Protein AF-A0A0F9ET51-F1 (afdb_monomer)

Mean predicted aligned error: 3.71 Å

Foldseek 3Di:
DEEEEEDALTQLPDCVNLVVQVVQLVDPVYAYEYAYQDDPVVCCVRCVVRHVCVSHHYHHLQVVQVVDPVWDWDQDPNHTATDPVSSLLVRVVVCQVVVHQEYEDQDPSNVVSNPPGNYHYDHDDRPPGDDDDRD

Solvent-accessible surface area (backbone atoms only — not comparable to full-atom values): 7832 Å² total; per-residue (Å²): 90,31,40,35,33,23,44,71,52,30,46,80,64,37,66,67,52,40,58,47,48,66,54,42,64,74,36,92,70,39,49,43,33,40,50,31,71,50,48,69,73,56,45,46,75,72,42,45,91,75,43,70,66,87,70,36,48,78,44,29,46,49,57,55,43,64,70,36,93,91,48,68,69,46,76,56,97,87,40,85,41,58,57,64,67,62,59,51,35,41,62,40,52,52,32,59,75,72,57,29,48,35,35,41,35,44,56,76,76,42,57,70,52,33,77,87,51,88,38,42,74,44,75,38,89,47,94,82,59,80,82,80,78,88,130

pLDDT: mean 91.85, std 8.86, range [45.38, 98.56]

Secondary structure (DSSP, 8-state):
-EEEE-IIIIITT-HHHHHHHHHHTT-TT-EEEEEESS-HHHHHHHHTTTS-TTSSEEEEHHHHHHT-TT---EEETTEEE--HHHHHHHHHHHHHHHT-SEEEE--TTGGGGGTTSSSEEEE---TT-------

Radius of gyration: 14.31 Å; Cα contacts (8 Å, |Δi|>4): 218; chains: 1; bounding box: 36×35×40 Å

Structure (mmCIF, N/CA/C/O backbone):
data_AF-A0A0F9ET51-F1
#
_entry.id   AF-A0A0F9ET51-F1
#
loop_
_atom_site.group_PDB
_atom_site.id
_atom_site.type_symbol
_atom_site.label_atom_id
_atom_site.label_alt_id
_atom_site.label_comp_id
_atom_site.label_asym_id
_atom_site.label_entity_id
_atom_site.label_seq_id
_atom_site.pdbx_PDB_ins_code
_atom_site.Cartn_x
_atom_site.Cartn_y
_atom_site.Cartn_z
_atom_site.occupancy
_atom_site.B_iso_or_equiv
_atom_site.auth_seq_id
_atom_site.auth_comp_id
_atom_site.auth_asym_id
_atom_site.auth_atom_id
_atom_site.pdbx_PDB_model_num
ATOM 1 N N . MET A 1 1 ? -7.352 -5.981 14.606 1.00 95.00 1 MET A N 1
ATOM 2 C CA . MET A 1 1 ? -7.645 -6.124 13.156 1.00 95.00 1 MET A CA 1
ATOM 3 C C . MET A 1 1 ? -6.640 -5.286 12.382 1.00 95.00 1 MET A C 1
ATOM 5 O O . MET A 1 1 ? -6.290 -4.223 12.873 1.00 95.00 1 MET A O 1
ATOM 9 N N . LYS A 1 2 ? -6.173 -5.727 11.214 1.00 98.50 2 LYS A N 1
ATOM 10 C CA . LYS A 1 2 ? -5.223 -4.997 10.367 1.00 98.50 2 LYS A CA 1
ATOM 11 C C . LYS A 1 2 ? -5.807 -4.712 8.990 1.00 98.50 2 LYS A C 1
ATOM 13 O O . LYS A 1 2 ? -6.189 -5.639 8.277 1.00 98.50 2 LYS A O 1
ATOM 18 N N . VAL A 1 3 ? -5.860 -3.444 8.595 1.00 98.44 3 VAL A N 1
ATOM 19 C CA . VAL A 1 3 ? -6.507 -3.024 7.342 1.00 98.44 3 VAL A CA 1
ATOM 20 C C . VAL A 1 3 ? -5.544 -2.218 6.482 1.00 98.44 3 VAL A C 1
ATOM 22 O O . VAL A 1 3 ? -4.936 -1.258 6.947 1.00 98.44 3 VAL A O 1
ATOM 25 N N . GLY A 1 4 ? -5.423 -2.608 5.217 1.00 98.31 4 GLY A N 1
ATOM 26 C CA . GLY A 1 4 ? -4.611 -1.951 4.204 1.00 98.31 4 GLY A CA 1
ATOM 27 C C . GLY A 1 4 ? -5.438 -1.109 3.234 1.00 98.31 4 GLY A C 1
ATOM 28 O O . GLY A 1 4 ? -6.516 -1.519 2.796 1.00 98.31 4 GLY A O 1
ATOM 29 N N . PHE A 1 5 ? -4.889 0.033 2.830 1.00 98.25 5 PHE A N 1
ATOM 30 C CA . PHE A 1 5 ? -5.462 0.915 1.815 1.00 98.25 5 PHE A CA 1
ATOM 31 C C . PHE A 1 5 ? -4.422 1.304 0.768 1.00 98.25 5 PHE A C 1
ATOM 33 O O . PHE A 1 5 ? -3.336 1.780 1.107 1.00 98.25 5 PHE A O 1
ATOM 40 N N . ASP A 1 6 ? -4.765 1.153 -0.509 1.00 96.81 6 ASP A N 1
ATOM 41 C CA . ASP A 1 6 ? -4.027 1.803 -1.588 1.00 96.81 6 ASP A CA 1
ATOM 42 C C . ASP A 1 6 ? -4.310 3.310 -1.641 1.00 96.81 6 ASP A C 1
ATOM 44 O O . ASP A 1 6 ? -5.320 3.799 -1.137 1.00 96.81 6 ASP A O 1
ATOM 48 N N . ILE A 1 7 ? -3.418 4.068 -2.278 1.00 95.12 7 ILE A N 1
ATOM 49 C CA . ILE A 1 7 ? -3.625 5.503 -2.490 1.00 95.12 7 ILE A CA 1
ATOM 50 C C . ILE A 1 7 ? -4.411 5.752 -3.775 1.00 95.12 7 ILE A C 1
ATOM 52 O O . ILE A 1 7 ? -5.436 6.437 -3.738 1.00 95.12 7 ILE A O 1
ATOM 56 N N . HIS A 1 8 ? -3.921 5.243 -4.907 1.00 91.56 8 HIS A N 1
ATOM 57 C CA . HIS A 1 8 ? -4.416 5.626 -6.223 1.00 91.56 8 HIS A CA 1
ATOM 58 C C . HIS A 1 8 ? -5.704 4.897 -6.569 1.00 91.56 8 HIS A C 1
ATOM 60 O O . HIS A 1 8 ? -5.761 3.679 -6.614 1.00 91.56 8 HIS A O 1
ATOM 66 N N . GLY A 1 9 ? -6.762 5.653 -6.848 1.00 90.44 9 GLY A N 1
ATOM 67 C CA . GLY A 1 9 ? -8.050 5.032 -7.148 1.00 90.44 9 GLY A CA 1
ATOM 68 C C . GLY A 1 9 ? -8.791 4.528 -5.910 1.00 90.44 9 GLY A C 1
ATOM 69 O O . GLY A 1 9 ? -9.872 3.961 -6.060 1.00 90.44 9 GLY A O 1
ATOM 70 N N . VAL A 1 10 ? -8.254 4.777 -4.707 1.00 95.00 10 VAL A N 1
ATOM 71 C CA . VAL A 1 10 ? -8.865 4.428 -3.417 1.00 95.00 10 VAL A CA 1
ATOM 72 C C . VAL A 1 10 ? -8.920 5.667 -2.520 1.00 95.00 10 VAL A C 1
ATOM 74 O O . VAL A 1 10 ? -9.901 6.409 -2.616 1.00 95.00 10 VAL A O 1
ATOM 77 N N . ILE A 1 11 ? -7.892 5.946 -1.703 1.00 95.00 11 ILE A N 1
ATOM 78 C CA . ILE A 1 11 ? -7.892 7.087 -0.764 1.00 95.00 11 ILE A CA 1
ATOM 79 C C . ILE A 1 11 ? -8.023 8.413 -1.514 1.00 95.00 11 ILE A C 1
ATOM 81 O O . ILE A 1 11 ? -8.808 9.272 -1.121 1.00 95.00 11 ILE A O 1
ATOM 85 N N . ASP A 1 12 ? -7.281 8.587 -2.609 1.00 93.31 12 ASP A N 1
ATOM 86 C CA . ASP A 1 12 ? -7.264 9.849 -3.358 1.00 93.31 12 ASP A CA 1
ATOM 87 C C . ASP A 1 12 ? -8.489 10.055 -4.265 1.00 93.31 12 ASP A C 1
ATOM 89 O O . ASP A 1 12 ? -8.607 11.093 -4.915 1.00 93.31 12 ASP A O 1
ATOM 93 N N . THR A 1 13 ? -9.391 9.072 -4.318 1.00 93.12 13 THR A N 1
ATOM 94 C CA . THR A 1 13 ? -10.518 9.049 -5.255 1.00 93.12 13 THR A CA 1
ATOM 95 C C . THR A 1 13 ? -11.870 9.036 -4.550 1.00 93.12 13 THR A C 1
ATOM 97 O O . THR A 1 13 ? -12.773 9.760 -4.969 1.00 93.12 13 THR A O 1
ATOM 100 N N . PHE A 1 14 ? -12.039 8.243 -3.487 1.00 93.62 14 PHE A N 1
ATOM 101 C CA . PHE A 1 14 ? -13.327 8.112 -2.806 1.00 93.62 14 PHE A CA 1
ATOM 102 C C . PHE A 1 14 ? -13.238 8.556 -1.345 1.00 93.62 14 PHE A C 1
ATOM 104 O O . PHE A 1 14 ? -12.577 7.918 -0.527 1.00 93.62 14 PHE A O 1
ATOM 111 N N . GLY A 1 15 ? -13.997 9.603 -1.000 1.00 93.94 15 GLY A N 1
ATOM 112 C CA . GLY A 1 15 ? -14.047 10.164 0.357 1.00 93.94 15 GLY A CA 1
ATOM 113 C C . GLY A 1 15 ? -14.435 9.156 1.443 1.00 93.94 15 GLY A C 1
ATOM 114 O O . GLY A 1 15 ? -13.959 9.251 2.565 1.00 93.94 15 GLY A O 1
ATOM 115 N N . ILE A 1 16 ? -15.205 8.117 1.102 1.00 95.12 16 ILE A N 1
ATOM 116 C CA . ILE A 1 16 ? -15.589 7.077 2.066 1.00 95.12 16 ILE A CA 1
ATOM 117 C C . ILE A 1 16 ? -14.384 6.342 2.670 1.00 95.12 16 ILE A C 1
ATOM 119 O O . ILE A 1 16 ? -14.419 5.997 3.847 1.00 95.12 16 ILE A O 1
ATOM 123 N N . PHE A 1 17 ? -13.309 6.122 1.903 1.00 96.12 17 PHE A N 1
ATOM 124 C CA . PHE A 1 17 ? -12.103 5.482 2.436 1.00 96.12 17 PHE A CA 1
ATOM 125 C C . PHE A 1 17 ? -11.344 6.420 3.370 1.00 96.12 17 PHE A C 1
ATOM 127 O O . PHE A 1 17 ? -10.804 5.967 4.371 1.00 96.12 17 PHE A O 1
ATOM 134 N N . GLN A 1 18 ? -11.376 7.723 3.095 1.00 94.44 18 GLN A N 1
ATOM 135 C CA . GLN A 1 18 ? -10.797 8.753 3.957 1.00 94.44 18 GLN A CA 1
ATOM 136 C C . GLN A 1 18 ? -11.532 8.790 5.304 1.00 94.44 18 GLN A C 1
ATOM 138 O O . GLN A 1 18 ? -10.910 8.672 6.357 1.00 94.44 18 GLN A O 1
ATOM 143 N N . ASP A 1 19 ? -12.867 8.854 5.267 1.00 94.88 19 ASP A N 1
ATOM 144 C CA . ASP A 1 19 ? -13.721 8.842 6.460 1.00 94.88 19 ASP A CA 1
ATOM 145 C C . ASP A 1 19 ? -13.566 7.548 7.263 1.00 94.88 19 ASP A C 1
ATOM 147 O O . ASP A 1 19 ? -13.568 7.565 8.495 1.00 94.88 19 ASP A O 1
ATOM 151 N N . MET A 1 20 ? -13.449 6.412 6.571 1.00 95.38 20 MET A N 1
ATOM 152 C CA . MET A 1 20 ? -13.260 5.115 7.208 1.00 95.38 20 MET A CA 1
ATOM 153 C C . MET A 1 20 ? -11.893 5.024 7.888 1.00 95.38 20 MET A C 1
ATOM 155 O O . MET A 1 20 ? -11.836 4.646 9.055 1.00 95.38 20 MET A O 1
ATOM 159 N N . MET A 1 21 ? -10.816 5.429 7.209 1.00 95.69 21 MET A N 1
ATOM 160 C CA . MET A 1 21 ? -9.475 5.469 7.796 1.00 95.69 21 MET A CA 1
ATOM 161 C C . MET A 1 21 ? -9.429 6.379 9.019 1.00 95.69 21 MET A C 1
ATOM 163 O O . MET A 1 21 ? -8.977 5.945 10.071 1.00 95.69 21 MET A O 1
ATOM 167 N N . ASN A 1 22 ? -9.965 7.598 8.919 1.00 92.81 22 ASN A N 1
ATOM 168 C CA . ASN A 1 22 ? -9.961 8.557 10.024 1.00 92.81 22 ASN A CA 1
ATOM 169 C C . ASN A 1 22 ? -10.748 8.070 11.249 1.00 92.81 22 ASN A C 1
ATOM 171 O O . ASN A 1 22 ? -10.449 8.482 12.362 1.00 92.81 22 ASN A O 1
ATOM 175 N N . LYS A 1 23 ? -11.734 7.183 11.073 1.00 94.81 23 LYS A N 1
ATOM 176 C CA . LYS A 1 23 ? -12.402 6.514 12.198 1.00 94.81 23 LYS A CA 1
ATOM 177 C C . LYS A 1 23 ? -11.584 5.352 12.753 1.00 94.81 23 LYS A C 1
ATOM 179 O O . LYS A 1 23 ? -11.530 5.189 13.962 1.00 94.81 23 LYS A O 1
ATOM 184 N N . MET A 1 24 ? -10.974 4.550 11.880 1.00 95.94 24 MET A N 1
ATOM 185 C CA . MET A 1 24 ? -10.190 3.374 12.273 1.00 95.94 24 MET A CA 1
ATOM 186 C C . MET A 1 24 ? -8.916 3.740 13.038 1.00 95.94 24 MET A C 1
ATOM 188 O O . MET A 1 24 ? -8.555 3.025 13.957 1.00 95.94 24 MET A O 1
ATOM 192 N N . ILE A 1 25 ? -8.254 4.851 12.702 1.00 94.81 25 ILE A N 1
ATOM 193 C CA . ILE A 1 25 ? -7.020 5.285 13.389 1.00 94.81 25 ILE A CA 1
ATOM 194 C C . ILE A 1 25 ? -7.239 5.767 14.831 1.00 94.81 25 ILE A C 1
ATOM 196 O O . ILE A 1 25 ? -6.265 5.998 15.540 1.00 94.81 25 ILE A O 1
ATOM 200 N N . GLU A 1 26 ? -8.489 5.973 15.250 1.00 94.31 26 GLU A N 1
ATOM 201 C CA . GLU A 1 26 ? -8.835 6.336 16.631 1.00 94.31 26 GLU A CA 1
ATOM 202 C C . GLU A 1 26 ? -9.208 5.104 17.478 1.00 94.31 26 GLU A C 1
ATOM 204 O O . GLU A 1 26 ? -9.537 5.248 18.654 1.00 94.31 26 GLU A O 1
ATOM 209 N N . ASP A 1 27 ? -9.188 3.904 16.888 1.00 95.31 27 ASP A N 1
ATOM 210 C CA . ASP A 1 27 ? -9.471 2.634 17.556 1.00 95.31 27 ASP A CA 1
ATOM 211 C C . ASP A 1 27 ? -8.161 1.873 17.808 1.00 95.31 27 ASP A C 1
ATOM 213 O O . ASP A 1 27 ? -7.511 1.405 16.872 1.00 95.31 27 ASP A O 1
ATOM 217 N N . ASP A 1 28 ? -7.780 1.736 19.081 1.00 92.94 28 ASP A N 1
ATOM 218 C CA . ASP A 1 28 ? -6.526 1.093 19.498 1.00 92.94 28 ASP A CA 1
ATOM 219 C C . ASP A 1 28 ? -6.453 -0.406 19.127 1.00 92.94 28 ASP A C 1
ATOM 221 O O . ASP A 1 28 ? -5.360 -0.976 19.072 1.00 92.94 28 ASP A O 1
ATOM 225 N N . ASP A 1 29 ? -7.589 -1.052 18.835 1.00 96.19 29 ASP A N 1
ATOM 226 C CA . ASP A 1 29 ? -7.649 -2.457 18.413 1.00 96.19 29 ASP A CA 1
ATOM 227 C C . ASP A 1 29 ? -7.511 -2.630 16.879 1.00 96.19 29 ASP A C 1
ATOM 229 O O . ASP A 1 29 ? -7.536 -3.762 16.353 1.00 96.19 29 ASP A O 1
ATOM 233 N N . VAL A 1 30 ? -7.349 -1.526 16.135 1.00 97.38 30 VAL A N 1
ATOM 234 C CA . VAL A 1 30 ? -7.233 -1.502 14.670 1.00 97.38 30 VAL A CA 1
ATOM 235 C C . VAL A 1 30 ? -5.894 -0.913 14.216 1.00 97.38 30 VAL A C 1
ATOM 237 O O . VAL A 1 30 ? -5.590 0.258 14.405 1.00 97.38 30 VAL A O 1
ATOM 240 N N . GLU A 1 31 ? -5.097 -1.718 13.512 1.00 98.19 31 GLU A N 1
ATOM 241 C CA . GLU A 1 31 ? -3.859 -1.273 12.866 1.00 98.19 31 GLU A CA 1
ATOM 242 C C . GLU A 1 31 ? -4.151 -0.895 11.405 1.00 98.19 31 GLU A C 1
ATOM 244 O O . GLU A 1 31 ? -4.582 -1.730 10.603 1.00 98.19 31 GLU A O 1
ATOM 249 N N . VAL A 1 32 ? -3.921 0.368 11.041 1.00 98.12 32 VAL A N 1
ATOM 250 C CA . VAL A 1 32 ? -4.150 0.872 9.678 1.00 98.12 32 VAL A CA 1
ATOM 251 C C . VAL A 1 32 ? -2.832 0.972 8.916 1.00 98.12 32 VAL A C 1
ATOM 253 O O . VAL A 1 32 ? -1.856 1.555 9.395 1.00 98.12 32 VAL A O 1
ATOM 256 N N . HIS A 1 33 ? -2.821 0.437 7.697 1.00 98.44 33 HIS A N 1
ATOM 257 C CA . HIS A 1 33 ? -1.692 0.477 6.778 1.00 98.44 33 HIS A CA 1
ATOM 258 C C . HIS A 1 33 ? -2.073 1.203 5.489 1.00 98.44 33 HIS A C 1
ATOM 260 O O . HIS A 1 33 ? -3.115 0.947 4.889 1.00 98.44 33 HIS A O 1
ATOM 266 N N . VAL A 1 34 ? -1.181 2.060 5.010 1.00 98.12 34 VAL A N 1
ATOM 267 C CA . VAL A 1 34 ? -1.212 2.586 3.644 1.00 98.12 34 VAL A CA 1
ATOM 268 C C . VAL A 1 34 ? -0.167 1.836 2.830 1.00 98.12 34 VAL A C 1
ATOM 270 O O . VAL A 1 34 ? 1.011 1.831 3.181 1.00 98.12 34 VAL A O 1
ATOM 273 N N . ILE A 1 35 ? -0.598 1.187 1.753 1.00 97.94 35 ILE A N 1
ATOM 274 C CA . ILE A 1 35 ? 0.215 0.262 0.958 1.00 97.94 35 ILE A CA 1
ATOM 275 C C . ILE A 1 35 ? 0.170 0.740 -0.491 1.00 97.94 35 ILE A C 1
ATOM 277 O O . ILE A 1 35 ? -0.827 0.536 -1.180 1.00 97.94 35 ILE A O 1
ATOM 281 N N . SER A 1 36 ? 1.239 1.376 -0.968 1.00 95.50 36 SER A N 1
ATOM 282 C CA . SER A 1 36 ? 1.245 2.114 -2.238 1.00 95.50 36 SER A CA 1
ATOM 283 C C . SER A 1 36 ? 2.514 1.882 -3.053 1.00 95.50 36 SER A C 1
ATOM 285 O O . SER A 1 36 ? 3.542 1.471 -2.530 1.00 95.50 36 SER A O 1
ATOM 287 N N . GLY A 1 37 ? 2.457 2.177 -4.353 1.00 92.62 37 GLY A N 1
ATOM 288 C CA . GLY A 1 37 ? 3.656 2.280 -5.190 1.00 92.62 37 GLY A CA 1
ATOM 289 C C . GLY A 1 37 ? 4.468 3.560 -4.955 1.00 92.62 37 GLY A C 1
ATOM 290 O O . GLY A 1 37 ? 5.606 3.651 -5.404 1.00 92.62 37 GLY A O 1
ATOM 291 N N . LEU A 1 38 ? 3.896 4.557 -4.275 1.00 90.31 38 LEU A N 1
ATOM 292 C CA . LEU A 1 38 ? 4.539 5.850 -4.047 1.00 90.31 38 LEU A CA 1
ATOM 293 C C . LEU A 1 38 ? 5.606 5.772 -2.951 1.00 90.31 38 LEU A C 1
ATOM 295 O O . LEU A 1 38 ? 5.394 5.141 -1.917 1.00 90.31 38 LEU A O 1
ATOM 299 N N . ALA A 1 39 ? 6.695 6.519 -3.120 1.00 89.88 39 ALA A N 1
ATOM 300 C CA . ALA A 1 39 ? 7.604 6.819 -2.018 1.00 89.88 39 ALA A CA 1
ATOM 301 C C . ALA A 1 39 ? 6.877 7.619 -0.920 1.00 89.88 39 ALA A C 1
ATOM 303 O O . ALA A 1 39 ? 5.956 8.396 -1.203 1.00 89.88 39 ALA A O 1
ATOM 304 N N . ARG A 1 40 ? 7.314 7.479 0.338 1.00 89.44 40 ARG A N 1
ATOM 305 C CA . ARG A 1 40 ? 6.650 8.102 1.502 1.00 89.44 40 ARG A CA 1
ATOM 306 C C . ARG A 1 40 ? 6.444 9.615 1.358 1.00 89.44 40 ARG A C 1
ATOM 308 O O . ARG A 1 40 ? 5.348 10.108 1.617 1.00 89.44 40 ARG A O 1
ATOM 315 N N . ALA A 1 41 ? 7.460 10.342 0.894 1.00 90.44 41 ALA A N 1
ATOM 316 C CA . ALA A 1 41 ? 7.379 11.793 0.708 1.00 90.44 41 ALA A CA 1
ATOM 317 C C . ALA A 1 41 ? 6.301 12.202 -0.316 1.00 90.44 41 ALA A C 1
ATOM 319 O O . ALA A 1 41 ? 5.668 13.249 -0.181 1.00 90.44 41 ALA A O 1
ATOM 320 N N . GLU A 1 42 ? 6.062 11.378 -1.340 1.00 90.94 42 GLU A N 1
ATOM 321 C CA . GLU A 1 42 ? 5.004 11.630 -2.321 1.00 90.94 42 GLU A CA 1
ATOM 322 C C . GLU A 1 42 ? 3.615 11.363 -1.740 1.00 90.94 42 GLU A C 1
ATOM 324 O O . GLU A 1 42 ? 2.690 12.148 -1.958 1.00 90.94 42 GLU A O 1
ATOM 329 N N . ALA A 1 43 ? 3.471 10.300 -0.947 1.00 92.38 43 ALA A N 1
ATOM 330 C CA . ALA A 1 43 ? 2.226 10.032 -0.240 1.00 92.38 43 ALA A CA 1
ATOM 331 C C . ALA A 1 43 ? 1.855 11.162 0.728 1.00 92.38 43 ALA A C 1
ATOM 333 O O . ALA A 1 43 ? 0.701 11.586 0.747 1.00 92.38 43 ALA A O 1
ATOM 334 N N . GLU A 1 44 ? 2.821 11.708 1.470 1.00 93.50 44 GLU A N 1
ATOM 335 C CA . GLU A 1 44 ? 2.592 12.855 2.358 1.00 93.50 44 GLU A CA 1
ATOM 336 C C . GLU A 1 44 ? 2.072 14.077 1.603 1.00 93.50 44 GLU A C 1
ATOM 338 O O . GLU A 1 44 ? 1.065 14.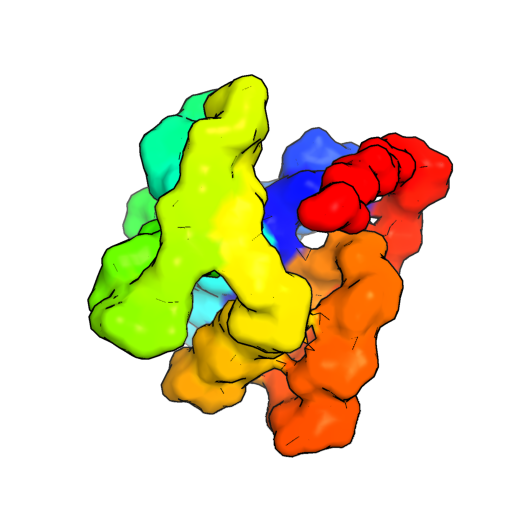663 2.004 1.00 93.50 44 GLU A O 1
ATOM 343 N N . ARG A 1 45 ? 2.672 14.413 0.455 1.00 93.56 45 ARG A N 1
ATOM 344 C CA . ARG A 1 45 ? 2.169 15.508 -0.389 1.00 93.56 45 ARG A CA 1
ATOM 345 C C . ARG A 1 45 ? 0.753 15.252 -0.899 1.00 93.56 45 ARG A C 1
ATOM 347 O O . ARG A 1 45 ? -0.031 16.192 -1.018 1.00 93.56 45 ARG A O 1
ATOM 354 N N . ARG A 1 46 ? 0.428 13.999 -1.222 1.00 92.44 46 ARG A N 1
ATOM 355 C CA . ARG A 1 46 ? -0.824 13.651 -1.896 1.00 92.44 46 ARG A CA 1
ATOM 356 C C . ARG A 1 46 ? -2.007 13.457 -0.958 1.00 92.44 46 ARG A C 1
ATOM 358 O O . ARG A 1 46 ? -3.094 13.908 -1.294 1.00 92.44 46 ARG A O 1
ATOM 365 N N . ILE A 1 47 ? -1.814 12.793 0.179 1.00 94.56 47 ILE A N 1
ATOM 366 C CA . ILE A 1 47 ? -2.902 12.438 1.106 1.00 94.56 47 ILE A CA 1
ATOM 367 C C . ILE A 1 47 ? -2.679 12.921 2.541 1.00 94.56 47 ILE A C 1
ATOM 369 O O . ILE A 1 47 ? -3.597 12.816 3.347 1.00 94.56 47 ILE A O 1
ATOM 373 N N . GLY A 1 48 ? -1.523 13.508 2.872 1.00 93.31 48 GLY A N 1
ATOM 374 C CA . GLY A 1 48 ? -1.228 13.979 4.234 1.00 93.31 48 GLY A CA 1
ATOM 375 C C . GLY A 1 48 ? -2.129 15.117 4.730 1.00 93.31 48 GLY A C 1
ATOM 376 O O . GLY A 1 48 ? -2.178 15.389 5.922 1.00 93.31 48 GLY A O 1
ATOM 377 N N . HIS A 1 49 ? -2.872 15.773 3.833 1.00 92.56 49 HIS A N 1
ATOM 378 C CA . HIS A 1 49 ? -3.888 16.770 4.191 1.00 92.56 49 HIS A CA 1
ATOM 379 C C . HIS A 1 49 ? -5.270 16.159 4.490 1.00 92.56 49 HIS A C 1
ATOM 381 O O . HIS A 1 49 ? -6.189 16.886 4.857 1.00 92.56 49 HIS A O 1
ATOM 387 N N . ILE A 1 50 ? -5.427 14.848 4.295 1.00 91.56 50 ILE A N 1
ATOM 388 C CA . ILE A 1 50 ? -6.693 14.109 4.409 1.00 91.56 50 ILE A CA 1
ATOM 389 C C . ILE A 1 50 ? -6.600 13.030 5.495 1.00 91.56 50 ILE A C 1
ATOM 391 O O . ILE A 1 50 ? -7.567 12.785 6.215 1.00 91.56 50 ILE A O 1
ATOM 395 N N . VAL A 1 51 ? -5.437 12.385 5.591 1.00 90.00 51 VAL A N 1
ATOM 396 C CA . VAL A 1 51 ? -5.143 11.293 6.518 1.00 90.00 51 VAL A CA 1
ATOM 397 C C . VAL A 1 51 ? -3.906 11.660 7.326 1.00 90.00 51 VAL A C 1
ATOM 399 O O . VAL A 1 51 ? -2.885 12.057 6.758 1.00 90.00 51 VAL A O 1
ATOM 402 N N . ASP A 1 52 ? -3.971 11.476 8.645 1.00 91.44 52 ASP A N 1
ATOM 403 C CA . ASP A 1 52 ? -2.804 11.609 9.514 1.00 91.44 52 ASP A CA 1
ATOM 404 C C . ASP A 1 52 ? -1.866 10.411 9.322 1.00 91.44 52 ASP A C 1
ATOM 406 O O . ASP A 1 52 ? -1.999 9.355 9.944 1.00 91.44 52 ASP A O 1
ATOM 410 N N . LEU A 1 53 ? -0.890 10.586 8.434 1.00 91.44 53 LEU A N 1
ATOM 411 C CA . LEU A 1 53 ? 0.070 9.543 8.102 1.00 91.44 53 LEU A CA 1
ATOM 412 C C . LEU A 1 53 ? 1.038 9.196 9.247 1.00 91.44 53 LEU A C 1
ATOM 414 O O . LEU A 1 53 ? 1.818 8.254 9.092 1.00 91.44 53 LEU A O 1
ATOM 418 N N . SER A 1 54 ? 1.037 9.937 10.362 1.00 92.06 54 SER A N 1
ATOM 419 C CA . SER A 1 54 ? 1.823 9.592 11.555 1.00 92.06 54 SER A CA 1
ATOM 420 C C . SER A 1 54 ? 1.157 8.510 12.411 1.00 92.06 54 SER A C 1
ATOM 422 O O . SER A 1 54 ? 1.843 7.817 13.159 1.00 92.06 54 SER A O 1
ATOM 424 N N . LYS A 1 55 ? -0.160 8.325 12.250 1.00 94.62 55 LYS A N 1
ATOM 425 C CA . LYS A 1 55 ? -0.966 7.318 12.955 1.00 94.62 55 LYS A CA 1
ATOM 426 C C . LYS A 1 55 ? -1.141 6.008 12.183 1.00 94.62 55 LYS A C 1
ATOM 428 O O . LYS A 1 55 ? -1.806 5.098 12.663 1.00 94.62 55 LYS A O 1
ATOM 433 N N . VAL A 1 56 ? -0.571 5.899 10.984 1.00 96.12 56 VAL A N 1
ATOM 434 C CA . VAL A 1 56 ? -0.678 4.702 10.136 1.00 96.12 56 VAL A CA 1
ATOM 435 C C . VAL A 1 56 ? 0.701 4.147 9.817 1.00 96.12 56 VAL A C 1
ATOM 437 O O . VAL A 1 56 ? 1.680 4.889 9.701 1.00 96.12 56 VAL A O 1
ATOM 440 N N . LYS A 1 57 ? 0.775 2.838 9.587 1.00 97.31 57 LYS A N 1
ATOM 441 C CA . LYS A 1 57 ? 1.956 2.227 8.974 1.00 97.31 57 LYS A CA 1
ATOM 442 C C . LYS A 1 57 ? 1.951 2.493 7.473 1.00 97.31 57 LYS A C 1
ATOM 444 O O . LYS A 1 57 ? 0.897 2.565 6.846 1.00 97.31 57 LYS A O 1
ATOM 449 N N . TYR A 1 58 ? 3.131 2.647 6.883 1.00 97.56 58 TYR A N 1
ATOM 450 C CA . TYR A 1 58 ? 3.266 2.940 5.461 1.00 97.56 58 TYR A CA 1
ATOM 451 C C . TYR A 1 58 ? 4.231 1.983 4.788 1.00 97.56 58 TYR A C 1
ATOM 453 O O . TYR A 1 58 ? 5.347 1.787 5.264 1.00 97.56 58 TYR A O 1
ATOM 461 N N . PHE A 1 59 ? 3.803 1.443 3.655 1.00 97.94 59 PHE A N 1
ATOM 462 C CA . PHE A 1 59 ? 4.604 0.599 2.789 1.00 97.94 59 PHE A CA 1
ATOM 463 C C . PHE A 1 59 ? 4.645 1.182 1.375 1.00 97.94 59 PHE 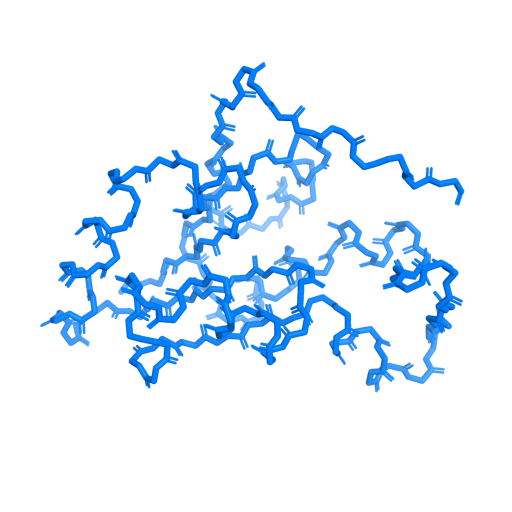A C 1
ATOM 465 O O . PHE A 1 59 ? 3.602 1.433 0.763 1.00 97.94 59 PHE A O 1
ATOM 472 N N . SER A 1 60 ? 5.863 1.361 0.862 1.00 96.06 60 SER A N 1
ATOM 473 C CA . SER A 1 60 ? 6.157 1.734 -0.523 1.00 96.06 60 SER A CA 1
ATOM 474 C C . SER A 1 60 ? 6.684 0.509 -1.260 1.00 96.06 60 SER A C 1
ATOM 476 O O . SER A 1 60 ? 7.713 -0.039 -0.865 1.00 96.06 60 SER A O 1
ATOM 478 N N . ILE A 1 61 ? 6.029 0.106 -2.353 1.00 95.19 61 ILE A N 1
ATOM 479 C CA . ILE A 1 61 ? 6.572 -0.921 -3.259 1.00 95.19 61 ILE A CA 1
ATOM 480 C C . ILE A 1 61 ? 7.944 -0.477 -3.771 1.00 95.19 61 ILE A C 1
ATOM 482 O O . ILE A 1 61 ? 8.866 -1.282 -3.814 1.00 95.19 61 ILE A O 1
ATOM 486 N N . THR A 1 62 ? 8.083 0.800 -4.130 1.00 92.31 62 THR A N 1
ATOM 487 C CA . THR A 1 62 ? 9.330 1.345 -4.675 1.00 92.31 62 THR A CA 1
ATOM 488 C C . THR A 1 62 ? 10.464 1.221 -3.664 1.00 92.31 62 THR A C 1
ATOM 490 O O . THR A 1 62 ? 11.469 0.589 -3.969 1.00 92.31 62 THR A O 1
ATOM 493 N N . ASP A 1 63 ? 10.267 1.712 -2.438 1.00 93.00 63 ASP A N 1
ATOM 494 C CA . ASP A 1 63 ? 11.303 1.709 -1.396 1.00 93.00 63 ASP A CA 1
ATOM 495 C C . ASP A 1 63 ? 11.651 0.261 -0.997 1.00 93.00 63 ASP A C 1
ATOM 497 O O . ASP A 1 63 ? 12.812 -0.073 -0.762 1.00 93.00 63 ASP A O 1
ATOM 501 N N . TYR A 1 64 ? 10.648 -0.626 -0.966 1.00 94.25 64 TYR A N 1
ATOM 502 C CA . TYR A 1 64 ? 10.846 -2.051 -0.712 1.00 94.25 64 TYR A CA 1
ATOM 503 C C . TYR A 1 64 ? 11.702 -2.710 -1.795 1.00 94.25 64 TYR A C 1
ATOM 505 O O . TYR A 1 64 ? 12.668 -3.401 -1.469 1.00 94.25 64 TYR A O 1
ATOM 513 N N . LEU A 1 65 ? 11.390 -2.495 -3.074 1.00 92.81 65 LEU A N 1
ATOM 514 C CA . LEU A 1 65 ? 12.148 -3.091 -4.174 1.00 92.81 65 LEU A CA 1
ATOM 515 C C . LEU A 1 65 ? 13.552 -2.490 -4.301 1.00 92.81 65 LEU A C 1
ATOM 517 O O . LEU A 1 65 ? 14.489 -3.234 -4.558 1.00 92.81 65 LEU A O 1
ATOM 521 N N . GLU A 1 66 ? 13.732 -1.192 -4.054 1.00 92.38 66 GLU A N 1
ATOM 522 C CA . GLU A 1 66 ? 15.061 -0.561 -4.027 1.00 92.38 66 GLU A CA 1
ATOM 523 C C . GLU A 1 66 ? 15.945 -1.089 -2.889 1.00 92.38 66 GLU A C 1
ATOM 525 O O . GLU A 1 66 ? 17.169 -1.115 -3.013 1.00 92.38 66 GLU A O 1
ATOM 530 N N . SER A 1 67 ? 15.344 -1.542 -1.784 1.00 92.06 67 SER A N 1
ATOM 531 C CA . SER A 1 67 ? 16.084 -2.143 -0.668 1.00 92.06 67 SER A CA 1
ATOM 532 C C . SER A 1 67 ? 16.590 -3.565 -0.959 1.00 92.06 67 SER A C 1
ATOM 534 O O . SER A 1 67 ? 17.433 -4.090 -0.225 1.00 92.06 67 SER A O 1
ATOM 536 N N . ARG A 1 68 ? 16.087 -4.206 -2.022 1.00 91.56 68 ARG A N 1
ATOM 537 C CA . ARG A 1 68 ? 16.423 -5.582 -2.391 1.00 91.56 68 ARG A CA 1
ATOM 538 C C . ARG A 1 68 ? 17.644 -5.638 -3.300 1.00 91.56 68 ARG A C 1
ATOM 540 O O . ARG A 1 68 ? 17.673 -5.047 -4.369 1.00 91.56 68 ARG A O 1
ATOM 547 N N . LEU A 1 69 ? 18.636 -6.435 -2.906 1.00 90.19 69 LEU A N 1
ATOM 548 C CA . LEU A 1 69 ? 19.869 -6.623 -3.682 1.00 90.19 69 LEU A CA 1
ATOM 549 C C . LEU A 1 69 ? 19.677 -7.464 -4.955 1.00 90.19 69 LEU A C 1
ATOM 551 O O . LEU A 1 69 ? 20.536 -7.444 -5.832 1.00 90.19 69 LEU A O 1
ATOM 555 N N . ASP A 1 70 ? 18.592 -8.234 -5.039 1.00 91.81 70 ASP A N 1
ATOM 556 C CA . ASP A 1 70 ? 18.295 -9.144 -6.148 1.00 91.81 70 ASP A CA 1
ATOM 557 C C . ASP A 1 70 ? 17.392 -8.532 -7.229 1.00 91.81 70 ASP A C 1
ATOM 559 O O . ASP A 1 70 ? 17.132 -9.179 -8.243 1.00 91.81 70 ASP A O 1
ATOM 563 N N . ILE A 1 71 ? 16.927 -7.294 -7.033 1.00 90.25 71 ILE A N 1
ATOM 564 C CA . ILE A 1 71 ? 15.990 -6.611 -7.924 1.00 90.25 71 ILE A CA 1
ATOM 565 C C . ILE A 1 71 ? 16.582 -5.276 -8.380 1.00 90.25 71 ILE A C 1
ATOM 567 O O . ILE A 1 71 ? 17.043 -4.471 -7.580 1.00 90.25 71 ILE A O 1
ATOM 571 N N . GLU A 1 72 ? 16.544 -5.019 -9.687 1.00 90.94 72 GLU A N 1
ATOM 572 C CA . GLU A 1 72 ? 16.900 -3.715 -10.248 1.00 90.94 72 GLU A CA 1
ATOM 573 C C . GLU A 1 72 ? 15.644 -2.832 -10.343 1.00 90.94 72 GLU A C 1
ATOM 575 O O . GLU A 1 72 ? 14.616 -3.248 -10.891 1.00 90.94 72 GLU A O 1
ATOM 580 N N . VAL A 1 73 ? 15.732 -1.599 -9.836 1.00 90.44 73 VAL A N 1
ATOM 581 C CA . VAL A 1 73 ? 14.721 -0.552 -10.041 1.00 90.44 73 VAL A CA 1
ATOM 582 C C . VAL A 1 73 ? 15.307 0.525 -10.953 1.00 90.44 73 VAL A C 1
ATOM 584 O O . VAL A 1 73 ? 16.340 1.123 -10.658 1.00 90.44 73 VAL A O 1
ATOM 587 N N . LYS A 1 74 ? 14.650 0.771 -12.087 1.00 90.19 74 LYS A N 1
ATOM 588 C CA . LYS A 1 74 ? 15.016 1.797 -13.070 1.00 90.19 74 LYS A CA 1
ATOM 589 C C . LYS A 1 74 ? 14.065 2.973 -12.967 1.00 90.19 74 LYS A C 1
ATOM 591 O O . LYS A 1 74 ? 12.853 2.801 -12.959 1.00 90.19 74 LYS A O 1
ATOM 596 N N . TRP A 1 75 ? 14.611 4.179 -12.973 1.00 88.56 75 TRP A N 1
ATOM 597 C CA . TRP A 1 75 ? 13.819 5.402 -13.006 1.00 88.56 75 TRP A CA 1
ATOM 598 C C . TRP A 1 75 ? 13.748 5.926 -14.440 1.00 88.56 75 TRP A C 1
ATOM 600 O O . TRP A 1 75 ? 14.760 6.340 -15.003 1.00 88.56 75 TRP A O 1
ATOM 610 N N . ILE A 1 76 ? 12.558 5.892 -15.042 1.00 85.88 76 ILE A N 1
ATOM 611 C CA . ILE A 1 76 ? 12.311 6.358 -16.416 1.00 85.88 76 ILE A CA 1
ATOM 612 C C . ILE A 1 76 ? 11.194 7.394 -16.352 1.00 85.88 76 ILE A C 1
ATOM 614 O O . ILE A 1 76 ? 10.112 7.107 -15.844 1.00 85.88 76 ILE A O 1
ATOM 618 N N . ASP A 1 77 ? 11.476 8.608 -16.827 1.00 85.69 77 ASP A N 1
ATOM 619 C CA . ASP A 1 77 ? 10.552 9.752 -16.793 1.00 85.69 77 ASP A CA 1
ATOM 620 C C . ASP A 1 77 ? 9.981 10.047 -15.390 1.00 85.69 77 ASP A C 1
ATOM 622 O O . ASP A 1 77 ? 8.834 10.464 -15.232 1.00 85.69 77 ASP A O 1
ATOM 626 N N . GLY A 1 78 ? 10.790 9.818 -14.348 1.00 79.06 78 GLY A N 1
ATOM 627 C CA . GLY A 1 78 ? 10.401 10.032 -12.950 1.00 79.06 78 GLY A CA 1
ATOM 628 C C . GLY A 1 78 ? 9.487 8.950 -12.367 1.00 79.06 78 GLY A C 1
ATOM 629 O O . GLY A 1 78 ? 8.974 9.129 -11.265 1.00 79.06 78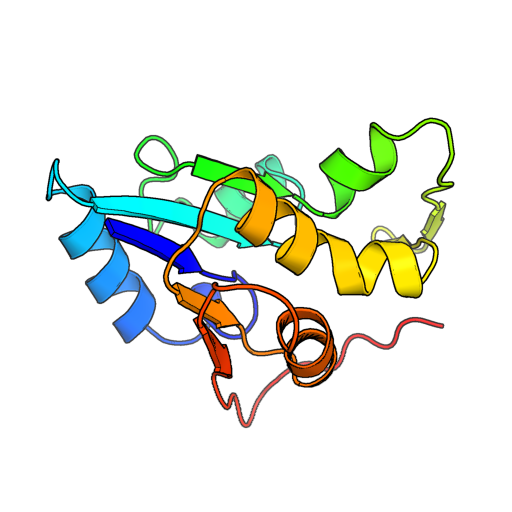 GLY A O 1
ATOM 630 N N . LEU A 1 79 ? 9.288 7.839 -13.079 1.00 81.56 79 LEU A N 1
ATOM 631 C CA . LEU A 1 79 ? 8.532 6.681 -12.608 1.00 81.56 79 LEU A CA 1
ATOM 632 C C . LEU A 1 79 ? 9.471 5.502 -12.317 1.00 81.56 79 LEU A C 1
ATOM 634 O O . LEU A 1 79 ? 10.427 5.308 -13.073 1.00 81.56 79 LEU A O 1
ATOM 638 N N . PRO A 1 80 ? 9.206 4.718 -11.259 1.00 86.31 80 PRO A N 1
ATOM 639 C CA . PRO A 1 80 ? 9.966 3.517 -10.947 1.00 86.31 80 PRO A CA 1
ATOM 640 C C . PRO A 1 80 ? 9.501 2.334 -11.802 1.00 86.31 80 PRO A C 1
ATOM 642 O O . PRO A 1 80 ? 8.308 2.109 -12.007 1.00 86.31 80 PRO A O 1
ATOM 645 N N . TRP A 1 81 ? 10.473 1.566 -12.278 1.00 85.44 81 TRP A N 1
ATOM 646 C CA . TRP A 1 81 ? 10.304 0.406 -13.140 1.00 85.44 81 TRP A CA 1
ATOM 647 C C . TRP A 1 81 ? 11.085 -0.761 -12.575 1.00 85.44 81 TRP A C 1
ATOM 649 O O . TRP A 1 81 ? 12.263 -0.618 -12.269 1.00 85.44 81 TRP A O 1
ATOM 659 N N . SER A 1 82 ? 10.460 -1.923 -12.462 1.00 89.56 82 SER A N 1
ATOM 660 C CA . SER A 1 82 ? 11.125 -3.120 -11.961 1.00 89.56 82 SER A CA 1
ATOM 661 C C . SER A 1 82 ? 10.546 -4.370 -12.612 1.00 89.56 82 SER A C 1
ATOM 663 O O . SER A 1 82 ? 9.650 -4.274 -13.453 1.00 89.56 82 SER A O 1
ATOM 665 N N . ASP A 1 83 ? 11.068 -5.534 -12.230 1.00 91.50 83 ASP A N 1
ATOM 666 C CA . ASP A 1 83 ? 10.495 -6.818 -12.612 1.00 91.50 83 ASP A CA 1
ATOM 667 C C . ASP A 1 83 ? 8.998 -6.859 -12.264 1.00 91.50 83 ASP A C 1
ATOM 669 O O . ASP A 1 83 ? 8.589 -6.588 -11.132 1.00 91.50 83 ASP A O 1
ATOM 673 N N . GLU A 1 84 ? 8.173 -7.189 -13.258 1.00 90.69 84 GLU A N 1
ATOM 674 C CA . GLU A 1 84 ? 6.715 -7.154 -13.136 1.00 90.69 84 GLU A CA 1
ATOM 675 C C . GLU A 1 84 ? 6.212 -8.135 -12.071 1.00 90.69 84 GLU A C 1
ATOM 677 O O . GLU A 1 84 ? 5.265 -7.835 -11.341 1.00 90.69 84 GLU A O 1
ATOM 682 N N . THR A 1 85 ? 6.856 -9.298 -11.944 1.00 91.69 85 THR A N 1
ATOM 683 C CA . THR A 1 85 ? 6.460 -10.304 -10.954 1.00 91.69 85 THR A CA 1
ATOM 684 C C . THR A 1 85 ? 6.779 -9.809 -9.548 1.00 91.69 85 THR A C 1
ATOM 686 O O . THR A 1 85 ? 5.924 -9.896 -8.665 1.00 91.69 85 THR A O 1
ATOM 689 N N . ALA A 1 86 ? 7.969 -9.249 -9.330 1.00 92.56 86 ALA A N 1
ATOM 690 C CA . ALA A 1 86 ? 8.350 -8.652 -8.055 1.00 92.56 86 ALA A CA 1
ATOM 691 C C . ALA A 1 86 ? 7.419 -7.489 -7.677 1.00 92.56 86 ALA A C 1
ATOM 693 O O . ALA A 1 86 ? 6.919 -7.445 -6.552 1.00 92.56 86 ALA A O 1
ATOM 694 N N . TRP A 1 87 ? 7.120 -6.600 -8.628 1.00 92.94 87 TRP A N 1
ATOM 695 C CA . TRP A 1 87 ? 6.213 -5.470 -8.428 1.00 92.94 87 TRP A CA 1
ATOM 696 C C . TRP A 1 87 ? 4.797 -5.918 -8.056 1.00 92.94 87 TRP A C 1
ATOM 698 O O . TRP A 1 87 ? 4.245 -5.477 -7.046 1.00 92.94 87 TRP A O 1
ATOM 708 N N . ASN A 1 88 ? 4.215 -6.833 -8.835 1.00 92.62 88 ASN A N 1
ATOM 709 C CA . ASN A 1 88 ? 2.837 -7.281 -8.639 1.00 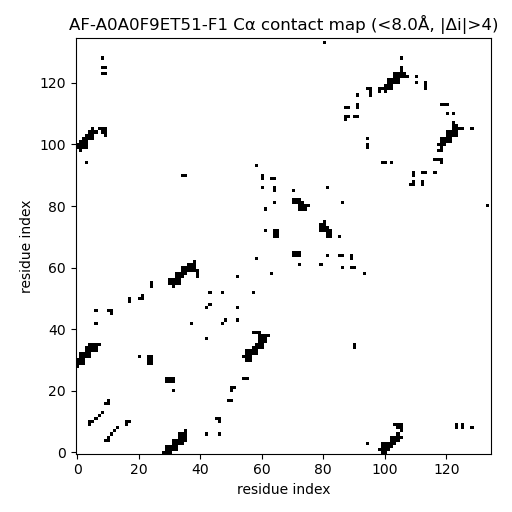92.62 88 ASN A CA 1
ATOM 710 C C . ASN A 1 88 ? 2.647 -8.091 -7.346 1.00 92.62 88 ASN A C 1
ATOM 712 O O . ASN A 1 88 ? 1.560 -8.066 -6.765 1.00 92.62 88 ASN A O 1
ATOM 716 N N . ASN A 1 89 ? 3.688 -8.787 -6.875 1.00 95.00 89 ASN A N 1
ATOM 717 C CA . ASN A 1 89 ? 3.638 -9.537 -5.618 1.00 95.00 89 ASN A CA 1
ATOM 718 C C . ASN A 1 89 ? 3.984 -8.693 -4.384 1.00 95.00 89 ASN A C 1
ATOM 720 O O . ASN A 1 89 ? 3.647 -9.103 -3.278 1.00 95.00 89 ASN A O 1
ATOM 724 N N . ALA A 1 90 ? 4.610 -7.520 -4.529 1.00 96.06 90 ALA A N 1
ATOM 725 C CA . ALA A 1 90 ? 5.113 -6.744 -3.391 1.00 96.06 90 ALA A CA 1
ATOM 726 C C . ALA A 1 90 ? 4.039 -6.447 -2.329 1.00 96.06 90 ALA A C 1
ATOM 728 O O . ALA A 1 90 ? 4.290 -6.628 -1.138 1.00 96.06 90 ALA A O 1
ATOM 729 N N . LYS A 1 91 ? 2.824 -6.052 -2.744 1.00 97.19 91 LYS A N 1
ATOM 730 C CA . LYS A 1 91 ? 1.718 -5.809 -1.801 1.00 97.19 91 LYS A CA 1
ATOM 731 C C . LYS A 1 91 ? 1.246 -7.086 -1.110 1.00 97.19 91 LYS A C 1
ATOM 733 O O . LYS A 1 91 ? 0.998 -7.049 0.089 1.00 97.19 91 L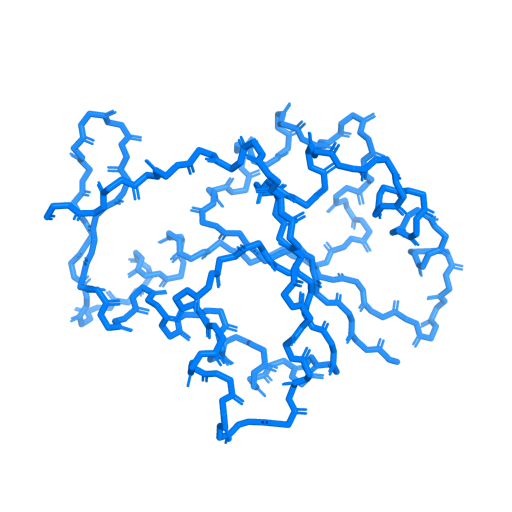YS A O 1
ATOM 738 N N . ALA A 1 92 ? 1.115 -8.187 -1.851 1.00 97.50 92 ALA A N 1
ATOM 739 C CA . ALA A 1 92 ? 0.680 -9.469 -1.301 1.00 97.50 92 ALA A CA 1
ATOM 740 C C . ALA A 1 92 ? 1.697 -10.011 -0.288 1.00 97.50 92 ALA A C 1
ATOM 742 O O . ALA A 1 92 ? 1.308 -10.393 0.811 1.00 97.50 92 ALA A O 1
ATOM 743 N N . ASN A 1 93 ? 2.991 -9.938 -0.612 1.00 97.06 93 ASN A N 1
ATOM 744 C CA . ASN A 1 93 ? 4.074 -10.325 0.291 1.00 97.06 93 ASN A CA 1
ATOM 745 C C . ASN A 1 93 ? 4.034 -9.499 1.581 1.00 97.06 93 ASN A C 1
ATOM 747 O O . ASN A 1 93 ? 3.978 -10.065 2.665 1.00 97.06 93 ASN A O 1
ATOM 751 N N . TYR A 1 94 ? 3.954 -8.168 1.471 1.00 98.25 94 TYR A N 1
ATOM 752 C CA . TYR A 1 94 ? 3.831 -7.303 2.645 1.00 98.25 94 TYR A CA 1
ATOM 753 C C . TYR A 1 94 ? 2.586 -7.629 3.481 1.00 98.25 94 TYR A C 1
ATOM 755 O O . TYR A 1 94 ? 2.654 -7.685 4.707 1.00 98.25 94 TYR A O 1
ATOM 763 N N . CYS A 1 95 ? 1.446 -7.875 2.827 1.00 98.44 95 CYS A N 1
ATOM 764 C CA . CYS A 1 95 ? 0.213 -8.236 3.520 1.00 98.44 95 CYS A CA 1
ATOM 765 C C . CYS A 1 95 ? 0.334 -9.567 4.267 1.00 98.44 95 CYS A C 1
ATOM 767 O O . CYS A 1 95 ? -0.160 -9.682 5.387 1.00 98.44 95 CYS A O 1
ATOM 769 N N . GLN A 1 96 ? 1.006 -10.552 3.672 1.00 98.12 96 GLN A N 1
ATOM 770 C CA . GLN A 1 96 ? 1.277 -11.837 4.302 1.00 98.12 96 GLN A CA 1
ATOM 771 C C . GLN A 1 96 ? 2.226 -11.693 5.498 1.00 98.12 96 GLN A C 1
ATOM 773 O O . GLN A 1 96 ? 1.936 -12.240 6.561 1.00 98.12 96 GLN A O 1
ATOM 778 N N . ASP A 1 97 ? 3.312 -10.937 5.338 1.00 97.75 97 ASP A N 1
ATOM 779 C CA . ASP A 1 97 ? 4.345 -10.758 6.361 1.00 97.75 97 ASP A CA 1
ATOM 780 C C . ASP A 1 97 ? 3.818 -9.993 7.585 1.00 97.75 97 ASP A C 1
ATOM 782 O O . ASP A 1 97 ? 4.077 -10.376 8.726 1.00 97.75 97 ASP A O 1
ATOM 786 N N . GLU A 1 98 ? 3.028 -8.938 7.367 1.00 98.31 98 GLU A N 1
ATOM 787 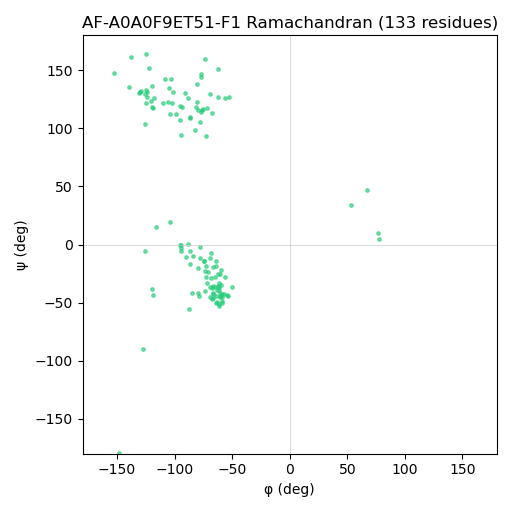C CA . GLU A 1 98 ? 2.446 -8.139 8.453 1.00 98.31 98 GLU A CA 1
ATOM 788 C C . GLU A 1 98 ? 1.143 -8.724 9.015 1.00 98.31 98 GLU A C 1
ATOM 790 O O . GLU A 1 98 ? 0.658 -8.246 10.046 1.00 98.31 98 GLU A O 1
ATOM 795 N N . GLY A 1 99 ? 0.565 -9.736 8.359 1.00 98.12 99 GLY A N 1
ATOM 796 C CA . GLY A 1 99 ? -0.721 -10.324 8.734 1.00 98.12 99 GLY A CA 1
ATOM 797 C C . GLY A 1 99 ? -1.900 -9.369 8.529 1.00 98.12 99 GLY A C 1
ATOM 798 O O . GLY A 1 99 ? -2.714 -9.194 9.433 1.00 98.12 99 GLY A O 1
ATOM 799 N N . ILE A 1 100 ? -1.974 -8.711 7.369 1.00 98.56 100 ILE A N 1
ATOM 800 C CA . ILE A 1 100 ? -3.084 -7.819 7.004 1.00 98.56 100 ILE A CA 1
ATOM 801 C C . ILE A 1 100 ? -4.353 -8.645 6.772 1.00 98.56 100 ILE A C 1
ATOM 803 O O . ILE A 1 100 ? -4.337 -9.601 5.997 1.00 98.56 100 ILE A O 1
ATOM 807 N N . ASP A 1 101 ? -5.468 -8.261 7.396 1.00 98.50 101 ASP A N 1
ATOM 808 C CA . ASP A 1 101 ? -6.742 -8.977 7.271 1.00 98.50 101 ASP A CA 1
ATOM 809 C C . ASP A 1 101 ? -7.450 -8.629 5.952 1.00 98.50 101 ASP A C 1
ATOM 811 O O . ASP A 1 101 ? -7.956 -9.510 5.255 1.00 98.50 101 ASP A O 1
ATOM 815 N N . VAL A 1 102 ? -7.480 -7.340 5.589 1.00 98.31 102 VAL A N 1
ATOM 816 C CA . VAL A 1 102 ? -8.178 -6.828 4.396 1.00 98.31 102 VAL A CA 1
ATOM 817 C C . VAL A 1 102 ? -7.340 -5.756 3.705 1.00 98.31 102 VAL A C 1
ATOM 819 O O . VAL A 1 102 ? -6.851 -4.847 4.369 1.00 98.31 102 VAL A O 1
ATOM 822 N N . LEU A 1 103 ? -7.226 -5.812 2.376 1.00 98.44 103 LEU A N 1
ATOM 823 C CA . LEU A 1 103 ? -6.640 -4.750 1.550 1.00 98.44 103 LEU A CA 1
ATOM 824 C C . LEU A 1 103 ? -7.680 -4.181 0.578 1.00 98.44 103 LEU A C 1
ATOM 826 O O . LEU A 1 103 ? -8.243 -4.921 -0.225 1.00 98.44 103 LEU A O 1
ATOM 830 N N . PHE A 1 104 ? -7.870 -2.861 0.592 1.00 98.00 104 PHE A N 1
ATOM 831 C CA . PHE A 1 104 ? -8.622 -2.131 -0.431 1.00 98.00 104 PHE A CA 1
ATOM 832 C C . PHE A 1 104 ? -7.684 -1.565 -1.492 1.00 98.00 104 PHE A C 1
ATOM 834 O O . PHE A 1 104 ? -6.824 -0.738 -1.190 1.00 98.00 104 PHE A O 1
ATOM 841 N N . ASP A 1 105 ? -7.867 -1.982 -2.740 1.00 96.50 105 ASP A N 1
ATOM 842 C CA . ASP A 1 105 ? -6.988 -1.610 -3.849 1.00 96.50 105 ASP A CA 1
ATOM 843 C C . ASP A 1 105 ? -7.760 -1.633 -5.178 1.00 96.50 105 ASP A C 1
ATOM 845 O O . ASP A 1 105 ? -8.716 -2.394 -5.341 1.00 96.50 105 ASP A O 1
ATOM 849 N N . ASP A 1 106 ? -7.399 -0.760 -6.118 1.00 93.56 106 ASP A N 1
ATOM 850 C CA . ASP A 1 106 ? -8.139 -0.582 -7.372 1.00 93.56 106 ASP A CA 1
ATOM 851 C C . ASP A 1 106 ? -7.655 -1.487 -8.527 1.00 93.56 106 ASP A C 1
ATOM 853 O O . ASP A 1 106 ? -8.300 -1.586 -9.580 1.00 93.56 106 ASP A O 1
ATOM 857 N N . SER A 1 107 ? -6.512 -2.154 -8.351 1.00 91.50 107 SER A N 1
ATOM 858 C CA . SER A 1 107 ? -5.761 -2.815 -9.411 1.00 91.50 107 SER A CA 1
ATOM 859 C C . SER A 1 107 ? -6.244 -4.248 -9.666 1.00 91.50 107 SER A C 1
ATOM 861 O O . SER A 1 107 ? -5.928 -5.162 -8.908 1.00 91.50 107 SER A O 1
ATOM 863 N N . PRO A 1 108 ? -6.901 -4.542 -10.806 1.00 88.44 108 PRO A N 1
ATOM 864 C CA . PRO A 1 108 ? -7.318 -5.915 -11.115 1.00 88.44 108 PRO A CA 1
ATOM 865 C C . PRO A 1 108 ? -6.145 -6.902 -11.205 1.00 88.44 108 PRO A C 1
ATOM 867 O O . PRO A 1 108 ? -6.341 -8.101 -11.028 1.00 88.44 108 PRO A O 1
ATOM 870 N N . VAL A 1 109 ? -4.940 -6.412 -11.515 1.00 88.31 109 VAL A N 1
ATOM 871 C CA . VAL A 1 109 ? -3.742 -7.246 -11.677 1.00 88.31 109 VAL A CA 1
ATOM 872 C C . VAL A 1 109 ? -3.315 -7.850 -10.343 1.00 88.31 109 VAL A C 1
ATOM 874 O O . VAL A 1 109 ? -2.922 -9.014 -10.309 1.00 88.31 109 VAL A O 1
ATOM 877 N N . TYR A 1 110 ? -3.446 -7.096 -9.248 1.00 89.75 110 TYR A N 1
ATOM 878 C CA . TYR A 1 110 ? -3.028 -7.569 -7.933 1.00 89.75 110 TYR A CA 1
ATOM 879 C C . TYR A 1 110 ? -3.965 -8.633 -7.379 1.00 89.75 110 TYR A C 1
ATOM 881 O O . TYR A 1 110 ? -3.488 -9.511 -6.685 1.00 89.75 110 TYR A O 1
ATOM 889 N N . GLY A 1 111 ? -5.253 -8.655 -7.736 1.00 90.06 111 GLY A N 1
ATOM 890 C CA . GLY A 1 111 ? -6.195 -9.630 -7.168 1.00 90.06 111 GLY A CA 1
ATOM 891 C C . GLY A 1 111 ? -5.715 -11.089 -7.226 1.00 90.06 111 GLY A C 1
ATOM 892 O O . GLY A 1 111 ? -5.886 -11.822 -6.262 1.00 90.06 111 GLY A O 1
ATOM 893 N N . LYS A 1 112 ? -5.016 -11.482 -8.299 1.00 92.44 112 LYS A N 1
ATOM 894 C CA . LYS A 1 112 ? -4.474 -12.844 -8.458 1.00 92.44 112 LYS A CA 1
ATOM 895 C C . LYS A 1 112 ? -3.302 -13.169 -7.528 1.00 92.44 112 LYS A C 1
ATOM 897 O O . LYS A 1 112 ? -3.033 -14.338 -7.276 1.00 92.44 112 LYS A O 1
ATOM 902 N N . THR A 1 113 ? -2.566 -12.167 -7.045 1.00 95.50 113 THR A N 1
ATOM 903 C CA . THR A 1 113 ? -1.424 -12.390 -6.141 1.00 95.50 113 THR A CA 1
ATOM 904 C C . THR A 1 113 ? -1.874 -12.676 -4.708 1.00 95.50 113 THR A C 1
ATOM 906 O O . THR A 1 113 ? -1.087 -13.179 -3.912 1.00 95.50 113 THR A O 1
ATOM 909 N N . PHE A 1 114 ? -3.156 -12.450 -4.401 1.00 96.62 114 PHE A N 1
ATOM 910 C CA . PHE A 1 114 ? -3.754 -12.707 -3.092 1.00 96.62 114 PHE A CA 1
ATOM 911 C C . PHE A 1 114 ? -4.432 -14.086 -2.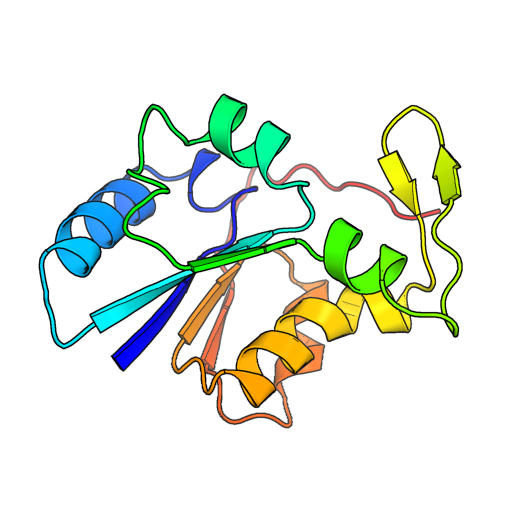981 1.00 96.62 114 PHE A C 1
ATOM 913 O O . PHE A 1 114 ? -4.810 -14.479 -1.882 1.00 96.62 114 PHE A O 1
ATOM 920 N N . ASP A 1 115 ? -4.531 -14.859 -4.073 1.00 93.88 115 ASP A N 1
ATOM 921 C CA . ASP A 1 115 ? -5.252 -16.149 -4.112 1.00 93.88 115 ASP A CA 1
ATOM 922 C C . ASP A 1 115 ? -4.701 -17.207 -3.130 1.00 93.88 115 ASP A C 1
ATOM 924 O O . ASP A 1 115 ? -5.410 -18.145 -2.768 1.00 93.88 115 ASP A O 1
ATOM 928 N N . ASN A 1 116 ? -3.440 -17.073 -2.700 1.00 93.88 116 ASN A N 1
ATOM 929 C CA . ASN A 1 116 ? -2.748 -18.046 -1.845 1.00 93.88 116 ASN A CA 1
ATOM 930 C C . ASN A 1 116 ? -2.357 -17.496 -0.462 1.00 93.88 116 ASN A C 1
ATOM 932 O O . ASN A 1 116 ? -1.536 -18.110 0.224 1.00 93.88 116 ASN A O 1
ATOM 936 N N . ILE A 1 117 ? -2.910 -16.354 -0.043 1.00 97.38 117 ILE A N 1
ATOM 937 C CA . ILE A 1 117 ? -2.666 -15.782 1.289 1.00 97.38 117 ILE A CA 1
ATOM 938 C C . ILE A 1 117 ? -3.986 -15.537 2.026 1.00 97.38 117 ILE A C 1
ATOM 940 O O . ILE A 1 117 ? -5.059 -15.558 1.432 1.00 97.38 117 ILE A O 1
ATOM 944 N N . ALA A 1 118 ? -3.917 -15.332 3.342 1.00 97.56 118 ALA A N 1
ATOM 945 C CA . ALA A 1 118 ? -5.112 -15.155 4.171 1.00 97.56 118 ALA A CA 1
ATOM 946 C C . ALA A 1 118 ? -5.791 -13.783 3.990 1.00 97.56 118 ALA A C 1
ATOM 948 O O . ALA A 1 118 ? -6.977 -13.649 4.285 1.00 97.56 118 ALA A O 1
ATOM 949 N N . THR A 1 119 ? -5.052 -12.774 3.520 1.00 98.56 119 THR A N 1
ATOM 950 C CA . THR A 1 119 ? -5.555 -11.410 3.336 1.00 98.56 119 THR A CA 1
ATOM 951 C C . THR A 1 119 ? -6.685 -11.363 2.313 1.00 98.56 119 THR A C 1
ATOM 953 O O . THR A 1 119 ? -6.521 -11.764 1.161 1.00 98.56 119 THR A O 1
ATOM 956 N N . VAL A 1 120 ? -7.817 -10.778 2.700 1.00 98.12 120 VAL A N 1
ATOM 957 C CA . VAL A 1 120 ? -8.934 -10.528 1.790 1.00 98.12 120 VAL A CA 1
ATOM 958 C C . VAL A 1 120 ? -8.603 -9.343 0.888 1.00 98.12 120 VAL A C 1
ATOM 960 O O . VAL A 1 120 ? -8.470 -8.208 1.346 1.00 98.12 120 VAL A O 1
ATOM 963 N N . TYR A 1 121 ? -8.518 -9.592 -0.417 1.00 97.88 121 TYR A N 1
ATOM 964 C CA . TYR A 1 121 ? -8.350 -8.538 -1.412 1.00 97.88 121 TYR A CA 1
ATOM 965 C C . TYR A 1 121 ? -9.708 -7.964 -1.842 1.00 97.88 121 TYR A C 1
ATOM 967 O O . TYR A 1 121 ? -10.490 -8.601 -2.552 1.00 97.88 121 TYR A O 1
ATOM 975 N N . CYS A 1 122 ? -9.993 -6.733 -1.427 1.00 97.06 122 CYS A N 1
ATOM 976 C CA . CYS A 1 122 ? -11.187 -5.990 -1.805 1.00 97.06 122 CYS A CA 1
ATOM 977 C C . CYS A 1 122 ? -10.896 -5.088 -3.006 1.00 97.06 122 CYS A C 1
ATOM 979 O O . CYS A 1 122 ? -10.471 -3.941 -2.857 1.00 97.06 122 CYS A O 1
ATOM 981 N N . GLN A 1 123 ? -11.192 -5.593 -4.207 1.00 95.56 123 GLN A N 1
ATOM 982 C CA . GLN A 1 123 ? -11.037 -4.803 -5.422 1.00 95.56 123 GLN A CA 1
ATOM 983 C C . GLN A 1 123 ? -12.038 -3.638 -5.469 1.00 95.56 123 GLN A C 1
ATOM 985 O O . GLN A 1 123 ? -13.246 -3.829 -5.653 1.00 95.56 123 GLN A O 1
ATOM 990 N N . VAL A 1 124 ? -11.527 -2.414 -5.398 1.00 94.50 124 VAL A N 1
ATOM 991 C CA . VAL A 1 124 ? -12.304 -1.187 -5.567 1.00 94.50 124 VAL A CA 1
ATOM 992 C C . VAL A 1 124 ? -12.485 -0.910 -7.057 1.00 94.50 124 VAL A C 1
ATOM 994 O O . VAL A 1 124 ? -11.532 -0.700 -7.804 1.00 94.50 124 VAL A O 1
ATOM 997 N N . ARG A 1 125 ? -13.734 -0.888 -7.528 1.00 91.62 125 ARG A N 1
ATOM 998 C CA . ARG A 1 125 ? -14.025 -0.567 -8.930 1.00 91.62 125 ARG A CA 1
ATOM 999 C C . ARG A 1 125 ? -14.050 0.942 -9.140 1.00 91.62 125 ARG A C 1
ATOM 1001 O O . ARG A 1 125 ? -15.069 1.585 -8.903 1.00 91.62 125 ARG A O 1
ATOM 1008 N N . ASN A 1 126 ? -12.946 1.485 -9.643 1.00 84.50 126 ASN A N 1
ATOM 1009 C CA . ASN A 1 126 ? -12.862 2.874 -10.078 1.00 84.50 126 ASN A CA 1
ATOM 1010 C C . ASN A 1 126 ? -13.122 3.002 -11.597 1.00 84.50 126 ASN A C 1
ATOM 1012 O O . ASN A 1 126 ? -12.249 2.649 -12.393 1.00 84.50 126 ASN A O 1
ATOM 1016 N N . PRO A 1 127 ? -14.283 3.530 -12.038 1.00 80.69 127 PRO A N 1
ATOM 1017 C CA . PRO A 1 127 ? -14.587 3.685 -13.465 1.00 80.69 127 PRO A CA 1
ATOM 1018 C C . PRO A 1 127 ? -13.679 4.704 -14.171 1.00 80.69 127 PRO A C 1
ATOM 1020 O O . PRO A 1 127 ? -13.546 4.657 -15.390 1.00 80.69 127 PRO A O 1
ATOM 1023 N N . ASN A 1 128 ? -13.029 5.593 -13.415 1.00 80.19 1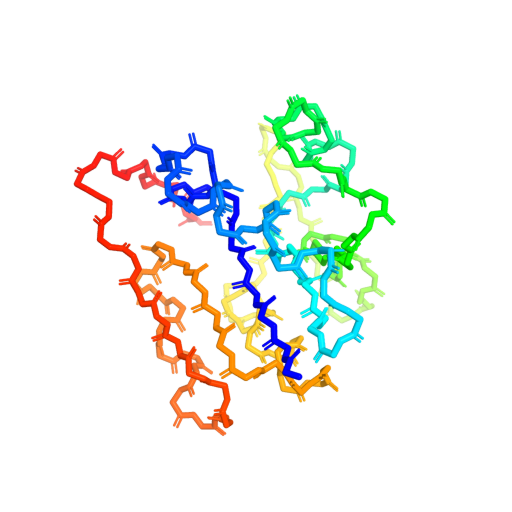28 ASN A N 1
ATOM 1024 C CA . ASN A 1 128 ? -12.124 6.623 -13.925 1.00 80.19 128 ASN A CA 1
ATOM 1025 C C . ASN A 1 128 ? -10.647 6.270 -13.689 1.00 80.19 128 ASN A C 1
ATOM 1027 O O . ASN A 1 128 ? -9.788 7.157 -13.695 1.00 80.19 128 ASN A O 1
ATOM 1031 N N . ARG A 1 129 ? -10.339 4.987 -13.447 1.00 77.56 129 ARG A N 1
ATOM 1032 C CA . ARG A 1 129 ? -8.979 4.529 -13.161 1.00 77.56 129 ARG A CA 1
ATOM 1033 C C . ARG A 1 129 ? -8.022 4.935 -14.277 1.00 77.56 129 ARG A C 1
ATOM 1035 O O . ARG A 1 129 ? -8.209 4.582 -15.442 1.00 77.56 129 ARG A O 1
ATOM 1042 N N . LYS A 1 130 ? -6.935 5.611 -13.906 1.00 72.06 130 LYS A N 1
ATOM 1043 C CA . LYS A 1 130 ? -5.814 5.835 -14.818 1.00 72.06 130 LYS A CA 1
ATOM 1044 C C . LYS A 1 130 ? -5.020 4.539 -14.936 1.00 72.06 130 LYS A C 1
ATOM 1046 O O . LYS A 1 130 ? -4.441 4.065 -13.966 1.00 72.06 130 LYS A O 1
ATOM 1051 N N . THR A 1 131 ? -4.987 3.954 -16.128 1.00 65.62 131 THR A N 1
ATOM 1052 C CA . THR A 1 131 ? -4.085 2.836 -16.419 1.00 65.62 131 THR A CA 1
ATOM 1053 C C . THR A 1 131 ? -2.682 3.364 -16.661 1.00 65.62 131 THR A C 1
ATOM 1055 O O . THR A 1 131 ? -2.395 3.918 -17.725 1.00 65.62 131 THR A O 1
ATOM 1058 N N . TYR A 1 132 ? -1.809 3.160 -15.684 1.00 61.19 132 TYR A N 1
ATOM 1059 C CA . TYR A 1 132 ? -0.372 3.276 -15.871 1.00 61.19 132 TYR A CA 1
ATOM 1060 C C . TYR A 1 132 ? 0.088 2.008 -16.592 1.00 61.19 132 TYR A C 1
ATOM 1062 O O . TYR A 1 132 ? -0.083 0.904 -16.079 1.00 61.19 132 TYR A O 1
ATOM 1070 N N . LYS A 1 133 ? 0.558 2.145 -17.836 1.00 49.78 133 LYS A N 1
ATOM 1071 C CA . LYS A 1 133 ? 1.120 1.010 -18.572 1.00 49.78 133 LYS A CA 1
ATOM 1072 C C . LYS A 1 133 ? 2.536 0.799 -18.077 1.00 49.78 133 LYS A C 1
ATOM 1074 O O . LYS A 1 133 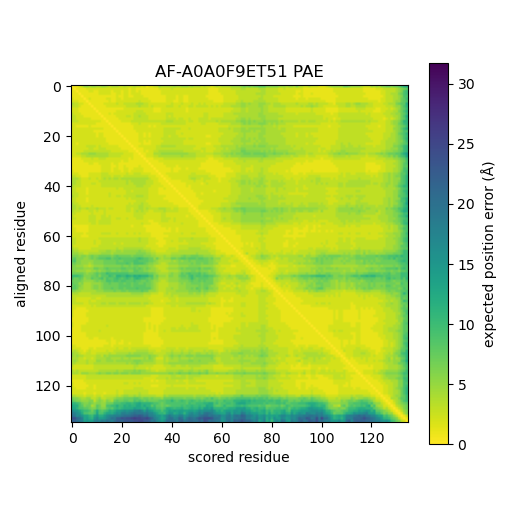? 3.367 1.671 -18.316 1.00 49.78 133 LYS A O 1
ATOM 1079 N N . THR A 1 134 ? 2.794 -0.345 -17.462 1.00 47.69 134 THR A N 1
ATOM 1080 C CA . THR A 1 134 ? 4.146 -0.873 -17.388 1.00 47.69 134 THR A CA 1
ATOM 1081 C C . THR A 1 134 ? 4.536 -1.375 -18.798 1.00 47.69 134 THR A C 1
ATOM 1083 O O . THR A 1 134 ? 3.814 -2.170 -19.394 1.00 47.69 134 THR A O 1
ATOM 1086 N N . ARG A 1 135 ? 5.565 -0.784 -19.417 1.00 45.38 135 ARG A N 1
ATOM 1087 C CA . ARG A 1 135 ? 6.291 -1.255 -20.599 1.00 45.38 135 ARG A CA 1
ATOM 1088 C C . ARG A 1 135 ? 7.446 -2.172 -20.225 1.00 45.38 135 ARG A C 1
ATOM 1090 O O . ARG A 1 135 ? 8.101 -1.882 -19.204 1.00 45.38 135 ARG A O 1
#

Sequence (135 aa):
MKVGFDIHGVIDTFGIFQDMMNKMIEDDDVEVHVISGLARAEAERRIGHIVDLSKVKYFSITDYLESRLDIEVKWIDGLPWSDETAWNNAKANYCQDEGIDVLFDDSPVYGKTFDNIATVYCQVRNPNRKTYKTR

Nearest PDB structures (foldseek):
  8k5u-assembly2_B  TM=5.559E-01  e=3.393E-01  Ramlibacter sp.
  8k5u-assembly1_A  TM=5.555E-01  e=3.866E-01  Ramlibacter sp.
  8rz3-assembly1_A  TM=4.606E-01  e=2.012E-01  Variovorax paradoxus

Organism: NCBI:txid412755